Protein AF-A0A353RAW5-F1 (afdb_monomer)

Foldseek 3Di:
DADFPDPVVLVVVVVVVVCQVVCVVVVHHDDDDYPDDPVSVVVSVVVSVVD

Radius of gyration: 11.61 Å; Cα contacts (8 Å, |Δi|>4): 29; chains: 1; bounding box: 26×22×28 Å

Structure (mmCIF, N/CA/C/O backbone):
data_AF-A0A353RAW5-F1
#
_entry.id   AF-A0A353RAW5-F1
#
loop_
_atom_site.group_PDB
_atom_site.id
_atom_site.type_symbol
_atom_site.label_atom_id
_atom_site.label_alt_id
_atom_site.label_comp_id
_atom_site.label_asym_id
_atom_site.label_entity_id
_atom_site.label_seq_id
_atom_site.pdbx_PDB_ins_code
_atom_site.Cartn_x
_atom_site.Cartn_y
_atom_site.Cartn_z
_atom_site.occupancy
_atom_site.B_iso_or_equiv
_atom_site.auth_seq_id
_atom_site.auth_comp_id
_atom_site.auth_asym_id
_atom_site.auth_atom_id
_atom_site.pdbx_PDB_model_num
ATOM 1 N N . HIS A 1 1 ? 1.590 -6.168 -1.872 1.00 95.88 1 HIS A N 1
ATOM 2 C CA . HIS A 1 1 ? 1.267 -6.104 -3.306 1.00 95.88 1 HIS A CA 1
ATOM 3 C C . HIS A 1 1 ? 2.506 -6.438 -4.144 1.00 95.88 1 HIS A C 1
ATOM 5 O O . HIS A 1 1 ? 3.607 -6.369 -3.608 1.00 95.88 1 HIS A O 1
ATOM 11 N N . PRO A 1 2 ? 2.354 -6.851 -5.418 1.00 96.38 2 PRO A N 1
ATOM 12 C CA . PRO A 1 2 ? 3.479 -7.234 -6.282 1.00 96.38 2 PRO A CA 1
ATOM 13 C C . PRO A 1 2 ? 4.509 -6.137 -6.600 1.00 96.38 2 PRO A C 1
ATOM 15 O O . PRO A 1 2 ? 5.698 -6.433 -6.561 1.00 96.38 2 PRO A O 1
ATOM 18 N N . ALA A 1 3 ? 4.077 -4.913 -6.929 1.00 96.75 3 ALA A N 1
ATOM 19 C CA . ALA A 1 3 ? 4.979 -3.803 -7.263 1.00 96.75 3 ALA A CA 1
ATOM 20 C C . ALA A 1 3 ? 4.290 -2.433 -7.151 1.00 96.75 3 ALA A C 1
ATOM 22 O O . ALA A 1 3 ? 3.123 -2.283 -7.547 1.00 96.75 3 ALA A O 1
ATOM 23 N N . ASP A 1 4 ? 5.027 -1.432 -6.671 1.00 96.94 4 ASP A N 1
ATOM 24 C CA . ASP A 1 4 ? 4.632 -0.019 -6.706 1.00 96.94 4 ASP A CA 1
ATOM 25 C C . ASP A 1 4 ? 4.374 0.464 -8.150 1.00 96.94 4 ASP A C 1
ATOM 27 O O . ASP A 1 4 ? 4.832 -0.129 -9.126 1.00 96.94 4 ASP A O 1
ATOM 31 N N . PHE A 1 5 ? 3.618 1.556 -8.309 1.00 95.44 5 PHE A N 1
ATOM 32 C CA . PHE A 1 5 ? 3.286 2.174 -9.609 1.00 95.44 5 PHE A CA 1
ATOM 33 C C . PHE A 1 5 ? 2.494 1.303 -10.601 1.00 95.44 5 PHE A C 1
ATOM 35 O O . PHE A 1 5 ? 2.295 1.698 -11.750 1.00 95.44 5 PHE A O 1
ATOM 42 N N . THR A 1 6 ? 1.967 0.156 -10.173 1.00 96.19 6 THR A N 1
ATOM 43 C CA . THR A 1 6 ? 1.063 -0.658 -10.996 1.00 96.19 6 THR A CA 1
ATOM 44 C C . THR A 1 6 ? -0.408 -0.304 -10.720 1.00 96.19 6 THR A C 1
ATOM 46 O O . THR A 1 6 ? -0.774 0.010 -9.579 1.00 96.19 6 THR A O 1
ATOM 49 N N . PRO A 1 7 ? -1.288 -0.317 -11.742 1.00 93.69 7 PRO A N 1
ATOM 50 C CA . PRO A 1 7 ? -2.645 0.221 -11.617 1.00 93.69 7 PRO A CA 1
ATOM 51 C C . PRO A 1 7 ? -3.514 -0.564 -10.627 1.00 93.69 7 PRO A C 1
ATOM 53 O O . PRO A 1 7 ? -4.210 0.044 -9.816 1.00 93.69 7 PRO A O 1
ATOM 56 N N . VAL A 1 8 ? -3.429 -1.900 -10.637 1.00 97.25 8 VAL A N 1
ATOM 57 C CA . VAL A 1 8 ? -4.191 -2.757 -9.712 1.00 97.25 8 VAL A CA 1
ATOM 58 C C . VAL A 1 8 ? -3.751 -2.509 -8.271 1.00 97.25 8 VAL A C 1
ATOM 60 O O . VAL A 1 8 ? -4.588 -2.153 -7.445 1.00 97.25 8 VAL A O 1
ATOM 63 N N . CYS A 1 9 ? -2.445 -2.559 -7.990 1.00 96.31 9 CYS A N 1
ATOM 64 C CA . CYS A 1 9 ? -1.924 -2.322 -6.641 1.00 96.31 9 CYS A CA 1
ATOM 65 C C . CYS A 1 9 ? -2.290 -0.927 -6.117 1.00 96.31 9 CYS A C 1
ATOM 67 O O . CYS A 1 9 ? -2.587 -0.765 -4.938 1.00 96.31 9 CYS A O 1
ATOM 69 N N . THR A 1 10 ? -2.320 0.078 -6.999 1.00 95.81 10 THR A N 1
ATOM 70 C CA . THR A 1 10 ? -2.758 1.439 -6.654 1.00 95.81 10 THR A CA 1
ATOM 71 C C . THR A 1 10 ? -4.230 1.465 -6.249 1.00 95.81 10 THR A C 1
ATOM 73 O O . THR A 1 10 ? -4.563 1.999 -5.192 1.00 95.81 10 THR A O 1
ATOM 76 N N . SER A 1 11 ? -5.108 0.835 -7.035 1.00 95.94 11 SER A N 1
ATOM 77 C CA . SER A 1 11 ? -6.536 0.764 -6.707 1.00 95.94 11 SER A CA 1
ATOM 78 C C . SER A 1 11 ? -6.817 -0.012 -5.414 1.00 95.94 11 SER A C 1
ATOM 80 O O . SER A 1 11 ? -7.633 0.424 -4.599 1.00 95.94 11 SER A O 1
ATOM 82 N N . GLU A 1 12 ? -6.102 -1.116 -5.177 1.00 96.81 12 GLU A N 1
ATOM 83 C CA . GLU A 1 12 ? -6.219 -1.911 -3.952 1.00 96.81 12 GLU A CA 1
ATOM 84 C C . GLU A 1 12 ? -5.788 -1.093 -2.733 1.00 96.81 12 GLU A C 1
ATOM 86 O O . GLU A 1 12 ? -6.529 -1.005 -1.755 1.00 96.81 12 GLU A O 1
ATOM 91 N N . PHE A 1 13 ? -4.629 -0.433 -2.804 1.00 95.62 13 PHE A N 1
ATOM 92 C CA . PHE A 1 13 ? -4.094 0.349 -1.691 1.00 95.62 13 PHE A CA 1
ATOM 93 C C . PHE A 1 13 ? -5.001 1.531 -1.323 1.00 95.62 13 PHE A C 1
ATOM 95 O O . PHE A 1 13 ? -5.276 1.749 -0.144 1.00 95.62 13 PHE A O 1
ATOM 102 N N . MET A 1 14 ? -5.536 2.248 -2.319 1.00 94.56 14 MET A N 1
ATOM 103 C CA . MET A 1 14 ? -6.520 3.315 -2.088 1.00 94.56 14 MET A CA 1
ATOM 104 C C . MET A 1 14 ? -7.810 2.778 -1.457 1.00 94.56 14 MET A C 1
ATOM 106 O O . MET A 1 14 ? -8.356 3.399 -0.547 1.00 94.56 14 MET A O 1
ATOM 110 N N . THR A 1 15 ? -8.279 1.607 -1.893 1.00 96.38 15 THR A N 1
ATOM 111 C CA . THR A 1 15 ? -9.478 0.970 -1.326 1.00 96.38 15 THR A CA 1
ATOM 112 C C . THR A 1 15 ? -9.264 0.599 0.141 1.00 96.38 15 THR A C 1
ATOM 114 O O . THR A 1 15 ? -10.109 0.904 0.981 1.00 96.38 15 THR A O 1
ATOM 117 N N . PHE A 1 16 ? -8.115 0.005 0.477 1.00 96.88 16 PHE A N 1
ATOM 118 C CA . PHE A 1 16 ? -7.764 -0.301 1.864 1.00 96.88 16 PHE A CA 1
ATOM 119 C C . PHE A 1 16 ? -7.637 0.959 2.724 1.00 96.88 16 PHE A C 1
ATOM 121 O O . PHE A 1 16 ? -8.102 0.947 3.861 1.00 96.88 16 PHE A O 1
ATOM 128 N N . ALA A 1 17 ? -7.093 2.052 2.180 1.00 95.00 17 ALA A N 1
ATOM 129 C CA . ALA A 1 17 ? -7.026 3.334 2.879 1.00 95.00 17 ALA A CA 1
ATOM 130 C C . ALA A 1 17 ? -8.423 3.900 3.198 1.00 95.00 17 ALA A C 1
ATOM 132 O O . ALA A 1 17 ? -8.661 4.338 4.317 1.00 95.00 17 ALA A O 1
ATOM 133 N N . VAL A 1 18 ? -9.379 3.822 2.264 1.00 96.12 18 VAL A N 1
ATOM 134 C CA . VAL A 1 18 ? -10.781 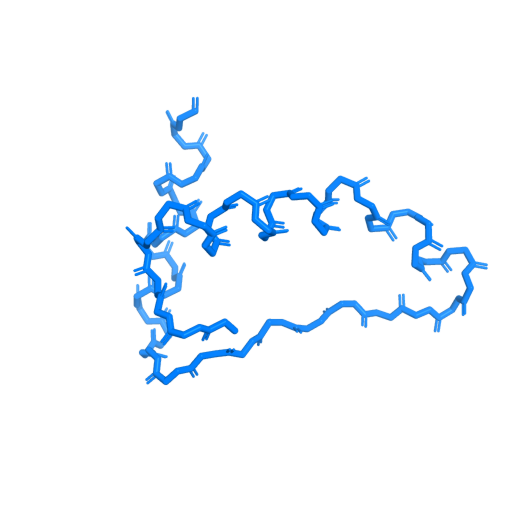4.224 2.514 1.00 96.12 18 VAL A CA 1
ATOM 135 C C . VAL A 1 18 ? -11.456 3.324 3.556 1.00 96.12 18 VAL A C 1
ATOM 137 O O . VAL A 1 18 ? -12.334 3.761 4.295 1.00 96.12 18 VAL A O 1
ATOM 140 N N . MET A 1 19 ? -11.064 2.052 3.626 1.00 97.69 19 MET A N 1
ATOM 141 C CA . MET A 1 19 ? -11.615 1.086 4.576 1.00 97.69 19 MET A CA 1
ATOM 142 C C . MET A 1 19 ? -10.941 1.117 5.954 1.00 97.69 19 MET A C 1
ATOM 144 O O . MET A 1 19 ? -11.342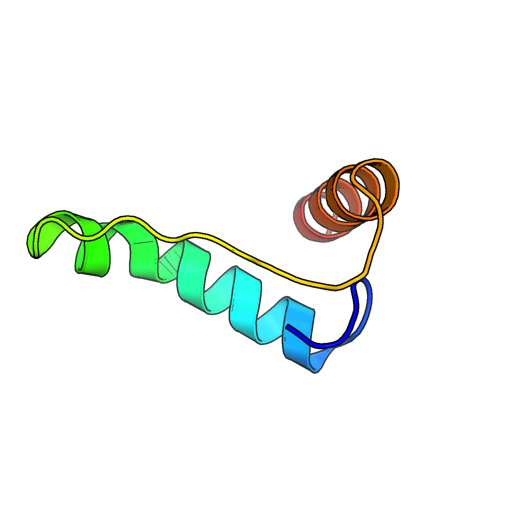 0.332 6.813 1.00 97.69 19 MET A O 1
ATOM 148 N N . GLU A 1 20 ? -9.956 1.988 6.188 1.00 97.31 20 GLU A N 1
ATOM 149 C CA . GLU A 1 20 ? -9.157 2.013 7.420 1.00 97.31 20 GLU A CA 1
ATOM 150 C C . GLU A 1 20 ? -10.027 2.078 8.685 1.00 97.31 20 GLU A C 1
ATOM 152 O O . GLU A 1 20 ? -9.838 1.270 9.594 1.00 97.31 20 GLU A O 1
ATOM 157 N N . GLU A 1 21 ? -11.071 2.914 8.698 1.00 97.56 21 GLU A N 1
ATOM 158 C CA . GLU A 1 21 ? -12.012 3.013 9.825 1.00 97.56 21 GLU A CA 1
ATOM 159 C C . GLU A 1 21 ? -12.731 1.686 10.130 1.00 97.56 21 GLU A C 1
ATOM 161 O O . GLU A 1 21 ? -12.960 1.342 11.292 1.00 97.56 21 GLU A O 1
ATOM 166 N N . LYS A 1 22 ? -13.054 0.893 9.098 1.00 98.25 22 LYS A N 1
ATOM 167 C CA . LYS A 1 22 ? -13.701 -0.419 9.271 1.00 98.25 22 LYS A CA 1
ATOM 168 C C . LYS A 1 22 ? -12.757 -1.420 9.928 1.00 98.25 22 LYS A C 1
ATOM 170 O O . LYS A 1 22 ? -13.199 -2.217 10.752 1.00 98.25 22 LYS A O 1
ATOM 175 N N . PHE A 1 23 ? -11.471 -1.379 9.578 1.00 98.25 23 PHE A N 1
ATOM 176 C CA . PHE A 1 23 ? -10.453 -2.216 10.214 1.00 98.25 23 PHE A CA 1
ATOM 177 C C . PHE A 1 23 ? -10.169 -1.750 11.646 1.00 98.25 23 PHE A C 1
ATOM 179 O O . PHE A 1 23 ? -10.084 -2.579 12.554 1.00 98.25 23 PHE A O 1
ATOM 186 N N . ALA A 1 2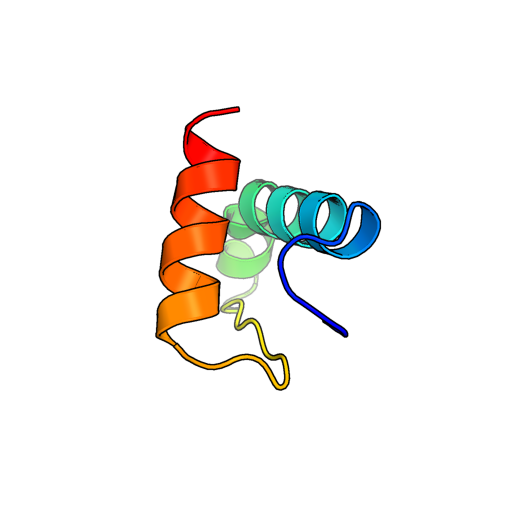4 ? -10.132 -0.437 11.883 1.00 98.06 24 ALA A N 1
ATOM 187 C CA . ALA A 1 24 ? -9.964 0.127 13.219 1.00 98.06 24 ALA A CA 1
ATOM 188 C C . ALA A 1 24 ? -11.101 -0.288 14.174 1.00 98.06 24 ALA A C 1
ATOM 190 O O . ALA A 1 24 ? -10.831 -0.654 15.319 1.00 98.06 24 ALA A O 1
ATOM 191 N N . ALA A 1 25 ? -12.352 -0.331 13.695 1.00 98.44 25 ALA A N 1
ATOM 192 C CA . ALA A 1 25 ? -13.516 -0.761 14.480 1.00 98.44 25 ALA A CA 1
ATOM 193 C C . ALA A 1 25 ? -13.425 -2.212 14.996 1.00 98.44 25 ALA A C 1
ATOM 195 O O . ALA A 1 25 ? -14.058 -2.550 15.995 1.00 98.44 25 ALA A O 1
ATOM 196 N N . VAL A 1 26 ? -12.620 -3.061 14.348 1.00 97.94 26 VAL A N 1
ATOM 197 C CA . VAL A 1 26 ? -12.363 -4.451 14.765 1.00 97.94 26 VAL A CA 1
ATOM 198 C C . VAL A 1 26 ? -10.973 -4.636 15.385 1.00 97.94 26 VAL A C 1
ATOM 200 O O . VAL A 1 26 ? -10.460 -5.752 15.436 1.00 97.94 26 VAL A O 1
ATOM 203 N N . ASN A 1 27 ? -10.357 -3.548 15.868 1.00 98.00 27 ASN A N 1
ATOM 204 C CA . ASN A 1 27 ? -9.016 -3.538 16.461 1.00 98.00 27 ASN A CA 1
ATOM 205 C C . ASN A 1 27 ? -7.932 -4.112 15.519 1.00 98.00 27 ASN A C 1
ATOM 207 O O . ASN A 1 27 ? -7.014 -4.813 15.949 1.00 98.00 27 ASN A O 1
ATOM 211 N N . CYS A 1 28 ? -8.046 -3.830 14.218 1.00 97.94 28 CYS A N 1
ATOM 212 C CA . CYS A 1 28 ? -7.108 -4.267 13.188 1.00 97.94 28 CYS A CA 1
ATOM 213 C C . CYS A 1 28 ? -6.357 -3.070 12.589 1.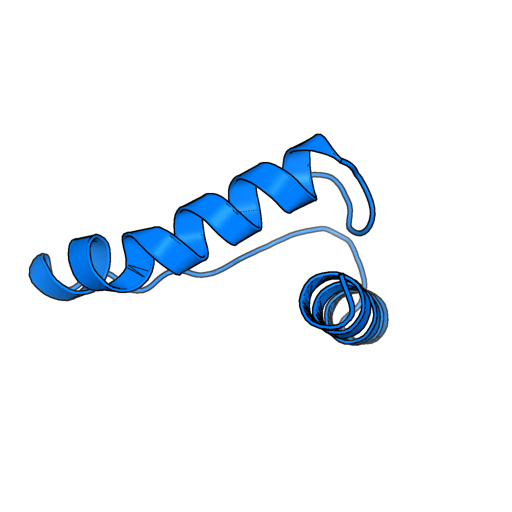00 97.94 28 CYS A C 1
ATOM 215 O O . CYS A 1 28 ? -6.949 -2.031 12.300 1.00 97.94 28 CYS A O 1
ATOM 217 N N . LYS A 1 29 ? -5.044 -3.226 12.383 1.00 97.38 29 LYS A N 1
ATOM 218 C CA . LYS A 1 29 ? -4.190 -2.243 11.703 1.00 97.38 29 LYS A CA 1
ATOM 219 C C . LYS A 1 29 ? -3.758 -2.773 10.343 1.00 97.38 29 LYS A C 1
ATOM 221 O O . LYS A 1 29 ? -3.405 -3.944 10.220 1.00 97.38 29 LYS A O 1
ATOM 226 N N . LEU A 1 30 ? -3.738 -1.895 9.347 1.00 97.19 30 LEU A N 1
ATOM 227 C CA . LEU A 1 30 ? -3.295 -2.217 7.993 1.00 97.19 30 LEU A CA 1
ATOM 228 C C . LEU A 1 30 ? -1.776 -2.063 7.859 1.00 97.19 30 LEU A C 1
ATOM 230 O O . LEU A 1 30 ? -1.191 -1.108 8.369 1.00 97.19 30 LEU A O 1
ATOM 234 N N . VAL A 1 31 ? -1.145 -2.996 7.144 1.00 96.56 31 VAL A N 1
ATOM 235 C CA . VAL A 1 31 ? 0.282 -2.961 6.791 1.00 96.56 31 VAL A CA 1
ATOM 236 C C . VAL A 1 31 ? 0.436 -3.390 5.332 1.00 96.56 31 VAL A C 1
ATOM 238 O O . VAL A 1 31 ? -0.047 -4.452 4.943 1.00 96.56 31 VAL A O 1
ATOM 241 N N . GLY A 1 32 ? 1.106 -2.563 4.527 1.00 95.38 32 GLY A N 1
ATOM 242 C CA . GLY A 1 32 ? 1.487 -2.891 3.151 1.00 95.38 32 GLY A CA 1
ATOM 243 C C . GLY A 1 32 ? 2.858 -3.568 3.081 1.00 95.38 32 GLY A C 1
ATOM 244 O O . GLY A 1 32 ? 3.721 -3.309 3.917 1.00 95.38 32 GLY A O 1
ATOM 245 N N . LEU A 1 33 ? 3.061 -4.425 2.079 1.00 96.69 33 LEU A N 1
ATOM 246 C CA . LEU A 1 33 ? 4.325 -5.128 1.835 1.00 96.69 33 LEU A CA 1
ATOM 247 C C . LEU A 1 33 ? 4.520 -5.358 0.335 1.00 96.69 33 LEU A C 1
ATOM 249 O O . LEU A 1 33 ? 3.670 -5.999 -0.283 1.00 96.69 33 LEU A O 1
ATOM 253 N N . SER A 1 34 ? 5.646 -4.923 -0.223 1.00 97.25 34 SER A N 1
ATOM 254 C CA . SER A 1 34 ? 6.150 -5.384 -1.522 1.00 97.25 34 SER A CA 1
ATOM 255 C C . SER A 1 34 ? 7.664 -5.602 -1.460 1.00 97.25 34 SER A C 1
ATOM 257 O O . SER A 1 34 ? 8.271 -5.499 -0.394 1.00 97.25 34 SER A O 1
ATOM 259 N N . ILE A 1 35 ? 8.264 -5.959 -2.597 1.00 97.56 35 ILE A N 1
ATOM 260 C CA . ILE A 1 35 ? 9.720 -6.108 -2.737 1.00 97.56 35 ILE A CA 1
ATOM 261 C C . ILE A 1 35 ? 10.425 -4.767 -2.980 1.00 97.56 35 ILE A C 1
ATOM 263 O O . ILE A 1 35 ? 11.655 -4.720 -2.991 1.00 97.56 35 ILE A O 1
ATOM 267 N N . ASP A 1 36 ? 9.661 -3.695 -3.217 1.00 97.25 36 ASP A N 1
ATOM 268 C CA . ASP A 1 36 ? 10.204 -2.387 -3.563 1.00 97.25 36 ASP A CA 1
ATOM 269 C C . ASP A 1 36 ? 10.877 -1.730 -2.351 1.00 97.25 36 ASP A C 1
ATOM 271 O O . ASP A 1 36 ? 10.494 -1.924 -1.198 1.00 97.25 36 ASP A O 1
ATOM 275 N N . GLY A 1 37 ? 11.910 -0.927 -2.607 1.00 97.69 37 GLY A N 1
ATOM 276 C CA . GLY A 1 37 ? 12.610 -0.203 -1.548 1.00 97.69 37 GLY A CA 1
ATOM 277 C C . GLY A 1 37 ? 11.783 0.950 -0.971 1.00 97.69 37 GLY A C 1
ATOM 278 O O . GLY A 1 37 ? 10.922 1.519 -1.638 1.00 97.69 37 GLY A O 1
ATOM 279 N N . ILE A 1 38 ? 12.127 1.395 0.241 1.00 97.00 38 ILE A N 1
ATOM 280 C CA . ILE A 1 38 ? 11.404 2.464 0.956 1.00 97.00 38 ILE A CA 1
ATOM 281 C C . ILE A 1 38 ? 11.229 3.7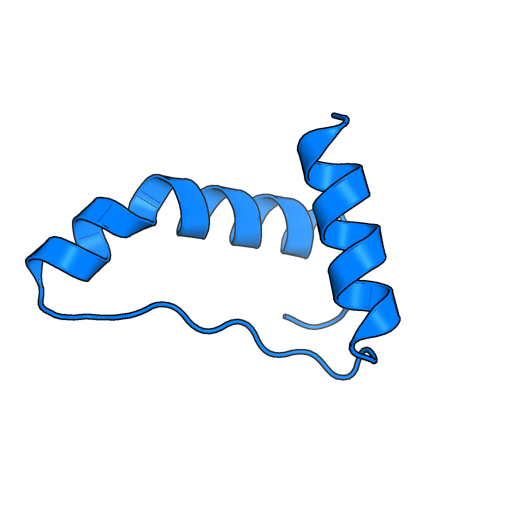59 0.140 1.00 97.00 38 ILE A C 1
ATOM 283 O O . ILE A 1 38 ? 10.189 4.410 0.212 1.00 97.00 38 ILE A O 1
ATOM 287 N N . TYR A 1 39 ? 12.221 4.130 -0.673 1.00 97.88 39 TYR A N 1
ATOM 288 C CA . TYR A 1 39 ? 12.147 5.322 -1.522 1.00 97.88 39 TYR A CA 1
ATOM 289 C C . TYR A 1 39 ? 11.098 5.192 -2.632 1.00 97.88 39 TYR A C 1
ATOM 291 O O . TYR A 1 39 ? 10.460 6.189 -2.972 1.00 97.88 39 TYR A O 1
ATOM 299 N N . SER A 1 40 ? 10.888 3.976 -3.148 1.00 97.62 40 SER A N 1
ATOM 300 C CA . SER A 1 40 ? 9.818 3.680 -4.103 1.00 97.62 40 SER A CA 1
ATOM 301 C C . SER A 1 40 ? 8.456 3.909 -3.457 1.00 97.62 40 SER A C 1
ATOM 303 O O . SER A 1 40 ? 7.662 4.677 -3.997 1.00 97.62 40 SER A O 1
ATOM 305 N N . HIS A 1 41 ? 8.236 3.385 -2.244 1.00 96.88 41 HIS A N 1
ATOM 306 C CA . HIS A 1 41 ? 6.974 3.587 -1.527 1.00 96.88 41 HIS A CA 1
ATOM 307 C C . HIS A 1 41 ? 6.680 5.073 -1.293 1.00 96.88 41 HIS A C 1
ATOM 309 O O . HIS A 1 41 ? 5.563 5.528 -1.524 1.00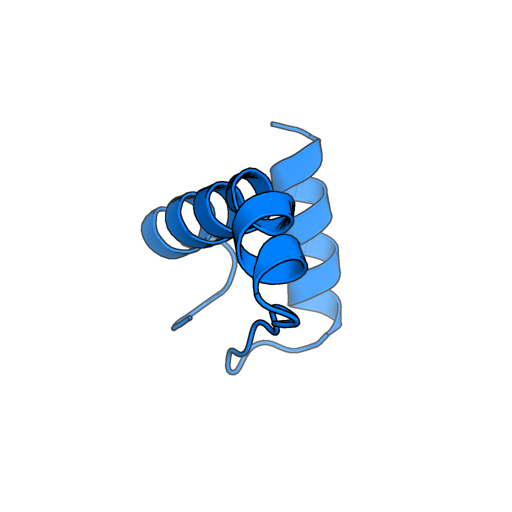 96.88 41 HIS A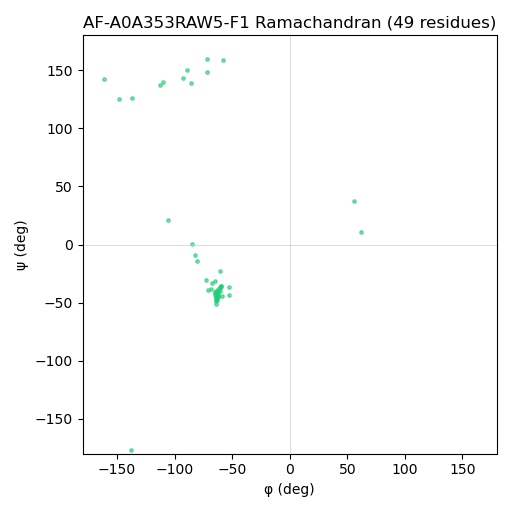 O 1
ATOM 315 N N . ILE A 1 42 ? 7.680 5.856 -0.865 1.00 97.06 42 ILE A N 1
ATOM 316 C CA . ILE A 1 42 ? 7.508 7.299 -0.626 1.00 97.06 42 ILE A CA 1
ATOM 317 C C . ILE A 1 42 ? 7.144 8.026 -1.925 1.00 97.06 42 ILE A C 1
ATOM 319 O O . ILE A 1 42 ? 6.249 8.874 -1.922 1.00 97.06 42 ILE A O 1
ATOM 323 N N . ALA A 1 43 ? 7.830 7.718 -3.029 1.00 9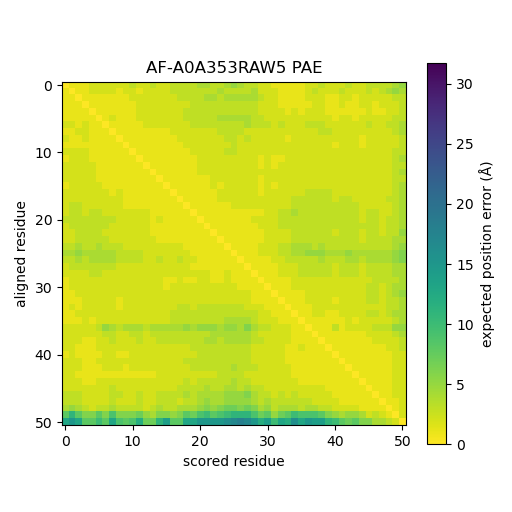7.38 43 ALA A N 1
ATOM 324 C CA . ALA A 1 43 ? 7.541 8.321 -4.325 1.00 97.38 43 ALA A CA 1
ATOM 325 C C . ALA A 1 43 ? 6.143 7.928 -4.828 1.00 97.38 43 ALA A C 1
ATOM 327 O O . ALA A 1 43 ? 5.379 8.789 -5.256 1.00 97.38 43 ALA A O 1
ATOM 328 N N . TRP A 1 44 ? 5.777 6.654 -4.695 1.00 97.00 44 TRP A N 1
ATOM 329 C CA . TRP A 1 44 ? 4.476 6.136 -5.098 1.00 97.00 44 TRP A CA 1
ATOM 330 C C . TRP A 1 44 ? 3.330 6.770 -4.306 1.00 97.00 44 TRP A C 1
ATOM 332 O O . TRP A 1 44 ? 2.356 7.229 -4.902 1.00 97.00 44 TRP A O 1
ATOM 342 N N . LEU A 1 45 ? 3.476 6.908 -2.984 1.00 95.38 45 LEU A N 1
ATOM 343 C CA . LEU A 1 45 ? 2.500 7.600 -2.137 1.00 95.38 45 LEU A CA 1
ATOM 344 C C . LEU A 1 45 ? 2.311 9.070 -2.539 1.00 95.38 45 LEU A C 1
ATOM 346 O O . LEU A 1 45 ? 1.187 9.572 -2.504 1.00 95.38 45 LEU A O 1
ATOM 350 N N . ARG A 1 46 ? 3.381 9.766 -2.950 1.00 95.44 46 ARG A N 1
ATOM 351 C CA . ARG A 1 46 ? 3.270 11.134 -3.488 1.00 95.44 46 ARG A CA 1
ATOM 352 C C . ARG A 1 46 ? 2.477 11.152 -4.790 1.00 95.44 46 ARG A C 1
ATOM 354 O O . ARG A 1 46 ? 1.5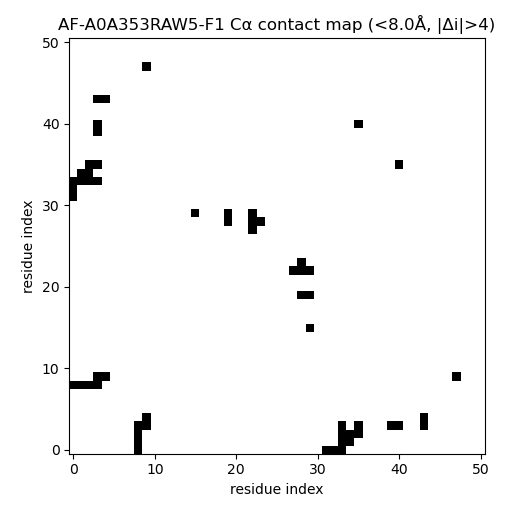50 11.941 -4.908 1.00 95.44 46 ARG A O 1
ATOM 361 N N . THR A 1 47 ? 2.768 10.230 -5.709 1.00 92.50 47 THR A N 1
ATOM 362 C CA . THR A 1 47 ? 2.020 10.100 -6.968 1.00 92.50 47 THR A CA 1
ATOM 363 C C . THR A 1 47 ? 0.540 9.787 -6.746 1.00 92.50 47 THR A C 1
ATOM 365 O O . THR A 1 47 ? -0.292 10.300 -7.485 1.00 92.50 47 THR A O 1
ATOM 368 N N . ILE A 1 48 ? 0.193 8.976 -5.739 1.00 92.50 48 ILE A N 1
ATOM 369 C CA . ILE A 1 48 ? -1.208 8.712 -5.370 1.00 92.50 48 ILE A CA 1
ATOM 370 C C . ILE A 1 48 ? -1.890 9.984 -4.862 1.00 92.50 48 ILE A C 1
ATOM 372 O O . ILE A 1 48 ? -3.039 10.221 -5.199 1.00 92.50 48 ILE A O 1
ATOM 376 N N . LYS A 1 49 ? -1.196 10.795 -4.056 1.00 89.88 49 LYS A N 1
ATOM 377 C CA . LYS A 1 49 ? -1.749 12.025 -3.470 1.00 89.88 49 LYS A CA 1
ATOM 378 C C . LYS A 1 49 ? -1.915 13.165 -4.483 1.00 89.88 49 LYS A C 1
ATOM 380 O O . LYS A 1 49 ? -2.761 14.031 -4.289 1.00 89.88 49 LYS A O 1
ATOM 385 N N . GLU A 1 50 ? -1.054 13.216 -5.493 1.00 87.00 50 GLU A N 1
ATOM 386 C CA . GLU A 1 50 ? -1.065 14.247 -6.539 1.00 87.00 50 GLU A CA 1
ATOM 387 C C . GLU A 1 50 ? -2.110 13.989 -7.637 1.00 87.00 50 GLU A C 1
ATOM 389 O O . GLU A 1 50 ? -2.389 14.892 -8.426 1.00 87.00 50 GLU A O 1
ATOM 394 N N . LYS A 1 51 ? -2.666 12.775 -7.696 1.00 64.62 51 LYS A N 1
ATOM 395 C CA . LYS A 1 51 ? -3.753 12.386 -8.602 1.00 64.62 51 LYS A CA 1
ATOM 396 C C . LYS A 1 51 ? -5.112 12.503 -7.926 1.00 64.62 51 LYS A C 1
ATOM 398 O O . LYS A 1 51 ? -6.066 12.835 -8.662 1.00 64.62 51 LYS A O 1
#

Sequence (51 aa):
HPADFTPVCTSEFMTFAVMEEKFAAVNCKLVGLSIDGIYSHIAWLRTIKEK

Solvent-accessible surface area (backbone atoms only — not comparable to full-atom values): 3218 Å² total; per-residue (Å²): 84,88,50,83,90,36,72,66,50,50,54,51,52,53,50,51,61,74,41,42,66,66,37,46,76,70,79,43,84,90,82,89,59,58,83,67,55,72,70,53,54,57,52,41,53,48,56,60,71,78,104

pLDDT: mean 95.66, std 4.85, range [64.62, 98.44]

Secondary structure (DSSP, 8-state):
---TT-HHHHHHHHHHHHTHHHHHTTT-------SS-HHHHHHHHHHHHH-

Mean predicted aligned error: 2.34 Å